Protein AF-A0A3A9K9C1-F1 (afdb_monomer)

InterPro domains:
  IPR004995 Bacillus/Clostridium Ger spore germination protein [PF03323] (7-121)

Mean predicted aligned error: 7.92 Å

Structure (mmCIF, N/CA/C/O backbone):
data_AF-A0A3A9K9C1-F1
#
_entry.id   AF-A0A3A9K9C1-F1
#
loop_
_atom_site.group_PDB
_atom_site.id
_atom_site.type_symbol
_atom_site.label_atom_id
_atom_site.label_alt_id
_atom_site.label_comp_id
_atom_site.label_asym_id
_atom_site.label_entity_id
_atom_site.label_seq_id
_atom_site.pdbx_PDB_ins_code
_atom_site.Cartn_x
_atom_site.Cartn_y
_atom_site.Cartn_z
_atom_site.occupancy
_atom_site.B_iso_or_equiv
_atom_site.auth_seq_id
_atom_site.auth_comp_id
_atom_site.auth_asym_id
_atom_site.auth_atom_id
_atom_site.pdbx_PDB_model_num
ATOM 1 N N . MET A 1 1 ? -13.013 6.124 -7.819 1.00 60.47 1 MET A N 1
ATOM 2 C CA . MET A 1 1 ? -11.581 5.760 -7.801 1.00 60.47 1 MET A CA 1
ATOM 3 C C . MET A 1 1 ? -10.846 6.996 -7.328 1.00 60.47 1 MET A C 1
ATOM 5 O O . MET A 1 1 ? -11.198 8.071 -7.799 1.00 60.47 1 MET A O 1
ATOM 9 N N . ASP A 1 2 ? -9.964 6.859 -6.344 1.00 76.75 2 ASP A N 1
ATOM 10 C CA . ASP A 1 2 ? -9.319 8.006 -5.701 1.00 76.75 2 ASP A CA 1
ATOM 11 C C . ASP A 1 2 ? -8.465 8.813 -6.702 1.00 76.75 2 ASP A C 1
ATOM 13 O O . ASP A 1 2 ? -7.825 8.218 -7.576 1.00 76.75 2 ASP A O 1
ATOM 17 N N . LYS A 1 3 ? -8.482 10.152 -6.618 1.00 84.00 3 LYS A N 1
ATOM 18 C CA . LYS A 1 3 ? -7.759 11.024 -7.562 1.00 84.00 3 LYS A CA 1
ATOM 19 C C . LYS A 1 3 ? -6.248 10.790 -7.483 1.00 84.00 3 LYS A C 1
ATOM 21 O O . LYS A 1 3 ? -5.601 10.728 -8.527 1.00 84.00 3 LYS A O 1
ATOM 26 N N . PHE A 1 4 ? -5.716 10.559 -6.285 1.00 85.75 4 PHE A N 1
ATOM 27 C CA . PHE A 1 4 ? -4.305 10.268 -6.057 1.00 85.75 4 PHE A CA 1
ATOM 28 C C . PHE A 1 4 ? -3.872 8.978 -6.765 1.00 85.75 4 PHE A C 1
ATOM 30 O O . PHE A 1 4 ? -2.868 8.945 -7.478 1.00 85.75 4 PHE A O 1
ATOM 37 N N . LEU A 1 5 ? -4.687 7.923 -6.669 1.00 85.44 5 LEU A N 1
ATOM 38 C CA . LEU A 1 5 ? -4.433 6.655 -7.362 1.00 85.44 5 LEU A CA 1
ATOM 39 C C . LEU A 1 5 ? -4.465 6.799 -8.889 1.00 85.44 5 LEU A C 1
ATOM 41 O O . LEU A 1 5 ? -3.690 6.135 -9.580 1.00 85.44 5 LEU A O 1
ATOM 45 N N . ILE A 1 6 ? -5.348 7.649 -9.424 1.00 87.50 6 ILE A N 1
ATOM 46 C CA . ILE A 1 6 ? -5.413 7.928 -10.867 1.00 87.50 6 ILE A CA 1
ATOM 47 C C . ILE A 1 6 ? -4.124 8.613 -11.332 1.00 87.50 6 ILE A C 1
ATOM 49 O O . ILE A 1 6 ? -3.568 8.214 -12.354 1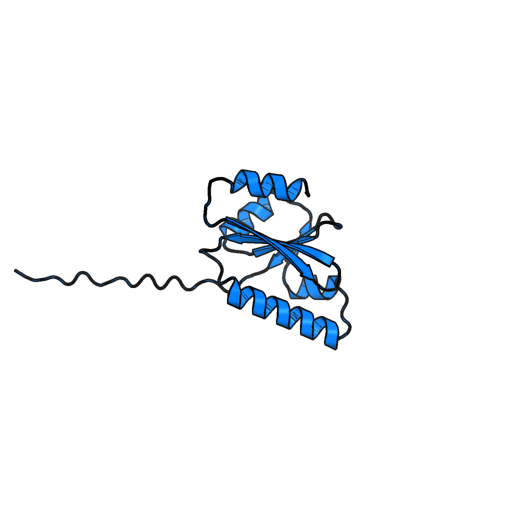.00 87.50 6 ILE A O 1
ATOM 53 N N . GLU A 1 7 ? -3.618 9.588 -10.575 1.00 88.88 7 GLU A N 1
ATOM 54 C CA . GLU A 1 7 ? -2.373 10.286 -10.914 1.00 88.88 7 GLU A CA 1
ATOM 55 C C . GLU A 1 7 ? -1.154 9.359 -10.845 1.00 88.88 7 GLU A C 1
ATOM 57 O O . GLU A 1 7 ? -0.334 9.363 -11.766 1.00 88.88 7 GLU A O 1
ATOM 62 N N . ILE A 1 8 ? -1.051 8.501 -9.820 1.00 88.38 8 ILE A N 1
ATOM 63 C CA . ILE A 1 8 ? 0.014 7.485 -9.755 1.00 88.38 8 ILE A CA 1
ATOM 64 C C . ILE A 1 8 ?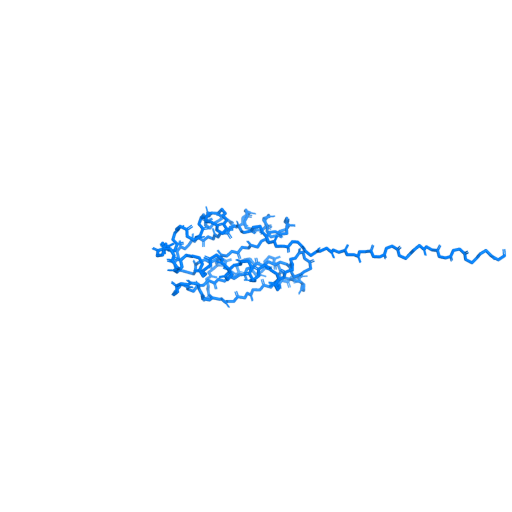 -0.073 6.549 -10.960 1.00 88.38 8 ILE A C 1
ATOM 66 O O . ILE A 1 8 ? 0.931 6.302 -11.631 1.00 88.38 8 ILE A O 1
ATOM 70 N N . LYS A 1 9 ? -1.272 6.057 -11.275 1.00 87.94 9 LYS A N 1
ATOM 71 C CA . LYS A 1 9 ? -1.480 5.174 -12.423 1.00 87.94 9 LYS A CA 1
ATOM 72 C C . LYS A 1 9 ? -1.050 5.828 -13.736 1.00 87.94 9 LYS A C 1
ATOM 74 O O . LYS A 1 9 ? -0.445 5.152 -14.561 1.00 87.94 9 LYS A O 1
ATOM 79 N N . ASP A 1 10 ? -1.343 7.112 -13.937 1.00 89.88 10 ASP A N 1
ATOM 80 C CA . ASP A 1 10 ? -0.946 7.825 -15.154 1.00 89.88 10 ASP A CA 1
ATOM 81 C C . ASP A 1 10 ? 0.581 7.989 -15.245 1.00 89.88 10 ASP A C 1
ATOM 83 O O . ASP A 1 10 ? 1.168 7.707 -16.291 1.00 89.88 10 ASP A O 1
ATOM 87 N N . LYS A 1 11 ? 1.252 8.301 -14.124 1.00 88.62 11 LYS A N 1
ATOM 88 C CA . LYS A 1 11 ? 2.726 8.366 -14.057 1.00 88.62 11 LYS A CA 1
ATOM 89 C C . LYS A 1 11 ? 3.401 7.044 -14.416 1.00 88.62 11 LYS A C 1
ATOM 91 O O . LYS A 1 11 ? 4.448 7.052 -15.060 1.00 88.62 11 LYS A O 1
ATOM 96 N N . PHE A 1 12 ? 2.812 5.919 -14.018 1.00 87.06 12 PHE A N 1
ATOM 97 C CA . PHE A 1 12 ? 3.360 4.587 -14.270 1.00 87.06 12 PHE A CA 1
ATOM 98 C C . PHE A 1 12 ? 2.703 3.854 -15.443 1.00 87.06 12 PHE A C 1
ATOM 100 O O . PHE A 1 12 ? 2.999 2.683 -15.658 1.00 87.06 12 PHE A O 1
ATOM 107 N N . ARG A 1 13 ? 1.878 4.527 -16.254 1.00 84.75 13 ARG A N 1
ATOM 108 C CA . ARG A 1 13 ? 1.110 3.908 -17.350 1.00 84.75 13 ARG A CA 1
ATOM 109 C C . ARG A 1 13 ? 1.967 3.142 -18.361 1.00 84.75 13 ARG A C 1
ATOM 111 O O . ARG A 1 13 ? 1.489 2.186 -18.958 1.00 84.75 13 ARG A O 1
ATOM 118 N N . ASN A 1 14 ? 3.217 3.564 -18.547 1.00 83.12 14 ASN A N 1
ATOM 119 C CA . ASN A 1 14 ? 4.172 2.935 -19.462 1.00 83.12 14 ASN A CA 1
ATOM 120 C C . ASN A 1 14 ? 5.056 1.859 -18.797 1.00 83.12 14 ASN A C 1
ATOM 122 O O . ASN A 1 14 ? 5.988 1.376 -19.432 1.00 83.12 14 ASN A O 1
ATOM 126 N N . ASN A 1 15 ? 4.815 1.508 -17.530 1.00 84.31 15 ASN A N 1
ATOM 127 C CA . ASN A 1 15 ? 5.538 0.445 -16.835 1.00 84.31 15 ASN A CA 1
ATOM 128 C C . ASN A 1 15 ? 4.647 -0.798 -16.719 1.00 84.31 15 ASN A C 1
ATOM 130 O O . ASN A 1 15 ? 3.779 -0.846 -15.853 1.00 84.31 15 ASN A O 1
ATOM 134 N N . ASP A 1 16 ? 4.898 -1.825 -17.533 1.00 82.00 16 ASP A N 1
ATOM 135 C CA . ASP A 1 16 ? 4.179 -3.113 -17.468 1.00 82.00 16 ASP A CA 1
ATOM 136 C C . ASP A 1 16 ? 4.308 -3.823 -16.109 1.00 82.00 16 ASP A C 1
ATOM 138 O O . ASP A 1 16 ? 3.438 -4.594 -15.710 1.00 82.00 16 ASP A O 1
ATOM 142 N N . ASP A 1 17 ? 5.380 -3.543 -15.367 1.00 85.50 17 ASP A N 1
ATOM 143 C CA . ASP A 1 17 ? 5.594 -4.101 -14.031 1.00 85.50 17 ASP A CA 1
ATOM 144 C C . ASP A 1 17 ? 4.822 -3.373 -12.925 1.00 85.50 17 ASP A C 1
ATOM 146 O O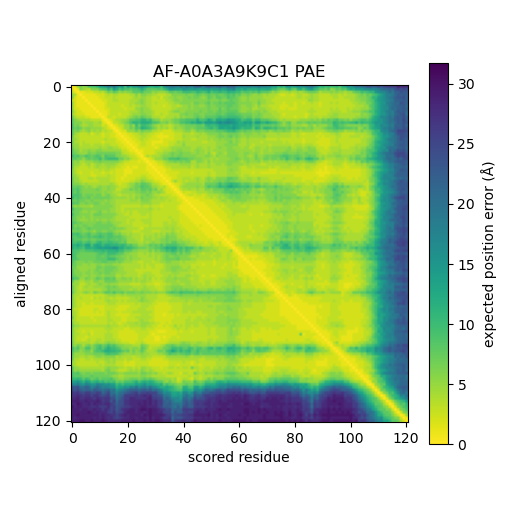 . ASP A 1 17 ? 4.785 -3.853 -11.787 1.00 85.50 17 ASP A O 1
ATOM 150 N N . PHE A 1 18 ? 4.234 -2.212 -13.214 1.00 89.56 18 PHE A N 1
ATOM 151 C CA . PHE A 1 18 ? 3.452 -1.469 -12.238 1.00 89.56 18 PHE A CA 1
ATOM 152 C C . PHE A 1 18 ? 2.140 -2.194 -11.943 1.00 89.56 18 PHE A C 1
ATOM 154 O O . PHE A 1 18 ? 1.396 -2.574 -12.848 1.00 89.56 18 PHE A O 1
ATOM 161 N N . PHE A 1 19 ? 1.826 -2.358 -10.660 1.00 89.00 19 PHE A N 1
ATOM 162 C CA . PHE A 1 19 ? 0.594 -3.002 -10.235 1.00 89.00 19 PHE A CA 1
ATOM 163 C C . PHE A 1 19 ? -0.157 -2.170 -9.199 1.00 89.00 19 PHE A C 1
ATOM 165 O O . PHE A 1 19 ? 0.422 -1.491 -8.351 1.00 89.00 19 PHE A O 1
ATOM 172 N N . LEU A 1 20 ? -1.480 -2.289 -9.278 1.00 90.25 20 LEU A N 1
ATOM 173 C CA . LEU A 1 20 ? -2.451 -1.768 -8.330 1.00 90.25 20 LEU A CA 1
ATOM 174 C C . LEU A 1 20 ? -3.295 -2.954 -7.878 1.00 90.25 20 LEU A C 1
ATOM 176 O O . LEU A 1 20 ? -3.906 -3.618 -8.716 1.00 90.25 20 LEU A O 1
ATOM 180 N N . GLN A 1 21 ? -3.326 -3.229 -6.580 1.00 88.81 21 GLN A N 1
ATOM 181 C CA . GLN A 1 21 ? -4.142 -4.305 -6.035 1.00 88.81 21 GLN A CA 1
ATOM 182 C C . GLN A 1 21 ? -4.955 -3.808 -4.849 1.00 88.81 21 GLN A C 1
ATOM 184 O O . GLN A 1 21 ? -4.405 -3.436 -3.818 1.00 88.81 21 GLN A O 1
ATOM 189 N N . ASP A 1 22 ? -6.274 -3.835 -4.998 1.00 89.19 22 ASP A N 1
ATOM 190 C CA . ASP A 1 22 ? -7.190 -3.555 -3.901 1.00 89.19 22 ASP A CA 1
ATOM 191 C C . ASP A 1 22 ? -7.174 -4.706 -2.886 1.00 89.19 22 ASP A C 1
ATOM 193 O O . ASP A 1 22 ? -7.205 -5.883 -3.252 1.00 89.19 22 ASP A O 1
ATOM 197 N N . GLU A 1 23 ? -7.114 -4.359 -1.605 1.00 86.06 23 GLU A N 1
ATOM 198 C CA . GLU A 1 23 ? -7.105 -5.300 -0.491 1.00 86.06 23 GLU A CA 1
ATOM 199 C C . GLU A 1 23 ? -7.892 -4.725 0.696 1.00 86.06 23 GLU A C 1
ATOM 201 O O . GLU A 1 23 ? -8.108 -3.518 0.792 1.00 86.06 23 GLU A O 1
ATOM 206 N N . GLN A 1 24 ? -8.348 -5.588 1.601 1.00 84.12 24 GLN A N 1
ATOM 207 C CA . GLN A 1 24 ? -9.069 -5.180 2.806 1.00 84.12 24 GLN A CA 1
ATOM 208 C C . GLN A 1 24 ? -8.251 -5.572 4.036 1.00 84.12 24 GLN A C 1
ATOM 210 O O . GLN A 1 24 ? -7.920 -6.743 4.223 1.00 84.12 24 GLN A O 1
ATOM 215 N N . ILE A 1 25 ? -7.921 -4.587 4.872 1.00 82.69 25 ILE A N 1
ATOM 216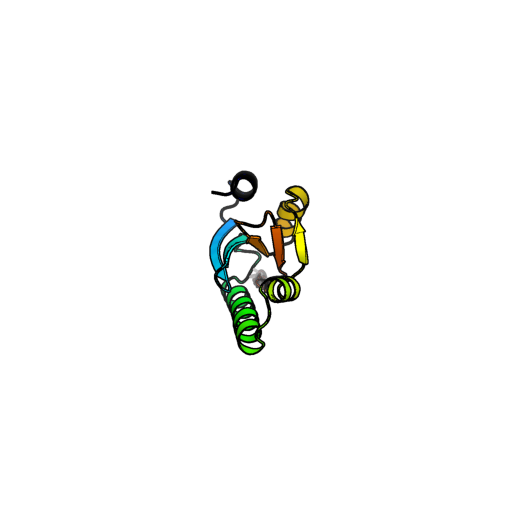 C CA . ILE A 1 25 ? -7.109 -4.752 6.081 1.00 82.69 25 ILE A CA 1
ATOM 217 C C . ILE A 1 25 ? -7.924 -4.280 7.282 1.00 82.69 25 ILE A C 1
ATOM 219 O O . ILE A 1 25 ? -8.230 -3.097 7.365 1.00 82.69 25 ILE A O 1
ATOM 223 N N . LEU A 1 26 ? -8.243 -5.179 8.226 1.00 77.38 26 LEU A N 1
ATOM 224 C CA . LEU A 1 26 ? -8.989 -4.841 9.457 1.00 77.38 26 LEU A CA 1
ATOM 225 C C . LEU A 1 26 ? -10.244 -3.986 9.174 1.00 77.38 26 LEU A C 1
ATOM 227 O O . LEU A 1 26 ? -10.479 -2.981 9.837 1.00 77.38 26 LEU A O 1
ATOM 231 N N . ASP A 1 27 ? -11.024 -4.380 8.164 1.00 79.81 27 ASP A N 1
ATOM 232 C CA . ASP A 1 27 ? -12.235 -3.676 7.704 1.00 79.81 27 ASP A CA 1
ATOM 233 C C . ASP A 1 27 ? -12.011 -2.363 6.927 1.00 79.81 27 ASP A C 1
ATOM 235 O O . ASP A 1 27 ? -12.958 -1.749 6.448 1.00 79.81 27 ASP A O 1
ATOM 239 N N . VAL A 1 28 ? -10.758 -1.962 6.703 1.00 83.88 28 VAL A N 1
ATOM 240 C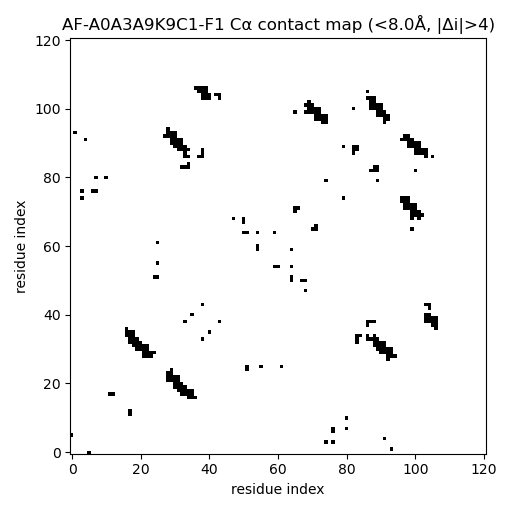 CA . VAL A 1 28 ? -10.410 -0.789 5.892 1.00 83.88 28 VAL A CA 1
ATOM 241 C C . VAL A 1 28 ? -10.046 -1.208 4.473 1.00 83.88 28 VAL A C 1
ATOM 243 O O . VAL A 1 28 ? -9.209 -2.088 4.259 1.00 83.88 28 VAL A O 1
ATOM 246 N N . SER A 1 29 ? -10.657 -0.548 3.490 1.00 87.69 29 SER A N 1
ATOM 247 C CA . SER A 1 29 ? -10.316 -0.724 2.078 1.00 87.69 29 SER A CA 1
ATOM 248 C C . SER A 1 29 ? -9.027 0.022 1.744 1.00 87.69 29 SER A C 1
ATOM 250 O O . SER A 1 29 ? -8.953 1.248 1.850 1.00 87.69 29 SER A O 1
ATOM 252 N N . VAL A 1 30 ? -8.016 -0.718 1.299 1.00 89.62 30 VAL A N 1
ATOM 253 C CA . VAL A 1 30 ? -6.715 -0.173 0.907 1.00 89.62 30 VAL A CA 1
ATOM 254 C C . VAL A 1 30 ? -6.349 -0.589 -0.513 1.00 89.62 30 VAL A C 1
ATOM 256 O O . VAL A 1 30 ? -6.849 -1.580 -1.041 1.00 89.62 30 VAL A O 1
ATOM 259 N N . THR A 1 31 ? -5.449 0.158 -1.141 1.00 91.12 31 THR A N 1
ATOM 260 C CA . THR A 1 31 ? -4.867 -0.203 -2.437 1.00 91.12 31 THR A CA 1
ATOM 261 C C . THR A 1 31 ? -3.359 -0.321 -2.293 1.00 91.12 31 THR A C 1
ATOM 263 O O . THR A 1 31 ? -2.681 0.636 -1.926 1.00 91.12 31 THR A O 1
ATOM 266 N N . LEU A 1 32 ? -2.833 -1.503 -2.595 1.00 90.50 32 LEU A N 1
ATOM 267 C CA . LEU A 1 32 ? -1.405 -1.767 -2.689 1.00 90.50 32 LEU A CA 1
ATOM 268 C C . LEU A 1 32 ? -0.890 -1.290 -4.046 1.00 90.50 32 LEU A C 1
ATOM 270 O O . LEU A 1 32 ? -1.462 -1.635 -5.083 1.00 90.50 32 LEU A O 1
ATOM 274 N N . VAL A 1 33 ? 0.196 -0.525 -4.036 1.00 91.50 33 VAL A N 1
ATOM 275 C CA . VAL A 1 33 ? 0.794 0.070 -5.233 1.00 91.50 33 VAL A CA 1
ATOM 276 C C . VAL A 1 33 ? 2.295 -0.185 -5.248 1.00 91.50 33 VAL A C 1
ATOM 278 O O . VAL A 1 33 ? 2.982 0.101 -4.267 1.00 91.50 33 VAL A O 1
ATOM 281 N N . GLY A 1 34 ? 2.827 -0.708 -6.352 1.00 90.44 34 GLY A N 1
ATOM 282 C CA . GLY A 1 34 ? 4.261 -0.977 -6.470 1.00 90.44 34 GLY A CA 1
ATOM 283 C C . GLY A 1 34 ? 4.686 -1.529 -7.827 1.00 90.44 34 GLY A C 1
ATOM 284 O O . GLY A 1 34 ? 3.918 -1.515 -8.788 1.00 90.44 34 GLY A O 1
ATOM 285 N N . ILE A 1 35 ? 5.927 -2.023 -7.892 1.00 88.19 35 ILE A N 1
ATOM 286 C CA . ILE A 1 35 ? 6.540 -2.60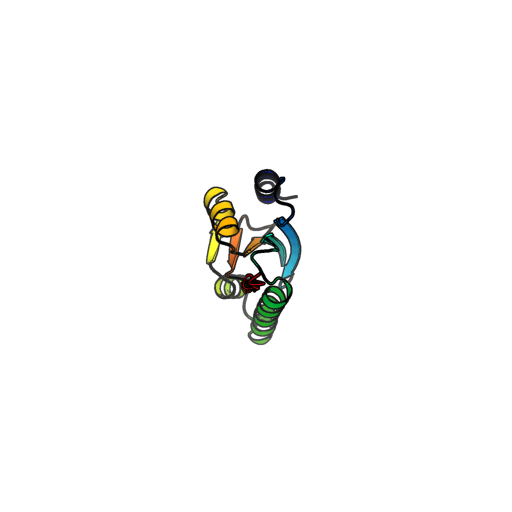5 -9.096 1.00 88.19 35 ILE A CA 1
ATOM 287 C C . ILE A 1 35 ? 6.844 -4.089 -8.859 1.00 88.19 35 ILE A C 1
ATOM 289 O O . ILE A 1 35 ? 7.608 -4.454 -7.964 1.00 88.19 35 ILE A O 1
ATOM 293 N N . ARG A 1 36 ? 6.249 -4.959 -9.679 1.00 84.00 36 ARG A N 1
ATOM 294 C CA . ARG A 1 36 ? 6.262 -6.423 -9.531 1.00 84.00 36 ARG A CA 1
ATOM 295 C C . ARG A 1 36 ? 7.654 -7.037 -9.700 1.00 84.00 36 ARG A C 1
ATOM 297 O O . ARG A 1 36 ? 7.936 -8.082 -9.117 1.00 84.00 36 ARG A O 1
ATOM 304 N N . THR A 1 37 ? 8.529 -6.415 -10.485 1.00 80.81 37 THR A N 1
ATOM 305 C CA . THR A 1 37 ? 9.920 -6.864 -10.659 1.00 80.81 37 THR A CA 1
ATOM 306 C C .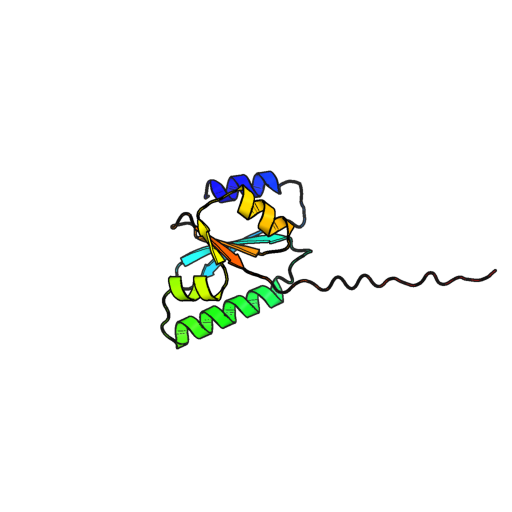 THR A 1 37 ? 10.820 -6.530 -9.476 1.00 80.81 37 THR A C 1
ATOM 308 O O . THR A 1 37 ? 11.770 -7.271 -9.230 1.00 80.81 37 THR A O 1
ATOM 311 N N . LEU A 1 38 ? 10.509 -5.475 -8.718 1.00 80.88 38 LEU A N 1
ATOM 312 C CA . LEU A 1 38 ? 11.290 -5.046 -7.552 1.00 80.88 38 LEU A CA 1
ATOM 313 C C . LEU A 1 38 ? 10.850 -5.748 -6.261 1.00 80.88 38 LEU A C 1
ATOM 315 O O . LEU A 1 38 ? 11.651 -5.944 -5.346 1.00 80.88 38 LEU A O 1
ATOM 319 N N . VAL A 1 39 ? 9.587 -6.171 -6.205 1.00 82.81 39 VAL A N 1
ATOM 320 C CA . VAL A 1 39 ? 8.946 -6.672 -4.989 1.00 82.81 39 VAL A CA 1
ATOM 321 C C . VAL A 1 39 ? 8.544 -8.135 -5.132 1.00 82.81 39 VAL A C 1
ATOM 323 O O . VAL A 1 39 ? 7.803 -8.509 -6.042 1.00 82.81 39 VAL A O 1
ATOM 326 N N . ASP A 1 40 ? 8.953 -8.974 -4.179 1.00 84.81 40 ASP A N 1
ATOM 327 C CA . ASP A 1 40 ? 8.347 -10.292 -4.006 1.00 84.81 40 ASP A CA 1
ATOM 328 C C . ASP A 1 40 ? 6.970 -10.119 -3.356 1.00 84.81 40 ASP A C 1
ATOM 330 O O . ASP A 1 40 ? 6.822 -10.057 -2.131 1.00 84.81 40 ASP A O 1
ATOM 334 N N . PHE A 1 41 ? 5.948 -9.994 -4.203 1.00 80.75 41 PHE A N 1
ATOM 335 C CA . PHE A 1 41 ? 4.577 -9.754 -3.765 1.00 80.75 41 PHE A CA 1
ATOM 336 C C . PHE A 1 41 ? 4.050 -10.873 -2.858 1.00 80.75 41 PHE A C 1
ATOM 338 O O . PHE A 1 41 ? 3.371 -10.599 -1.871 1.00 80.75 41 PHE A O 1
ATOM 345 N N . THR A 1 42 ? 4.405 -12.130 -3.136 1.00 84.19 42 THR A N 1
ATOM 346 C CA . THR A 1 42 ? 3.955 -13.286 -2.349 1.00 84.19 42 THR A CA 1
ATOM 347 C C . THR A 1 42 ? 4.509 -13.229 -0.930 1.00 84.19 42 THR A C 1
ATOM 349 O O . THR A 1 42 ? 3.759 -13.379 0.038 1.00 84.19 42 THR A O 1
ATOM 352 N N . GLN A 1 43 ? 5.815 -12.990 -0.784 1.00 86.00 43 GLN A N 1
ATOM 353 C CA . GLN A 1 43 ? 6.441 -12.889 0.535 1.00 86.00 43 GLN A CA 1
ATOM 354 C C . GLN A 1 43 ? 6.015 -11.621 1.277 1.00 86.00 43 GLN A C 1
ATOM 356 O O . GLN A 1 43 ? 5.721 -11.670 2.472 1.00 86.00 43 GLN A O 1
ATOM 361 N N . THR A 1 44 ? 5.907 -10.501 0.563 1.00 87.62 44 THR A N 1
ATOM 362 C CA . THR A 1 44 ? 5.449 -9.229 1.134 1.00 87.62 44 THR A CA 1
ATOM 363 C C . THR A 1 44 ? 4.023 -9.345 1.662 1.00 87.62 44 THR A C 1
ATOM 365 O O . THR A 1 44 ? 3.754 -8.955 2.796 1.00 87.62 44 THR A O 1
ATOM 368 N N . LYS A 1 45 ? 3.122 -9.976 0.904 1.00 86.44 45 LYS A N 1
ATOM 369 C CA . LYS A 1 45 ? 1.746 -10.212 1.339 1.00 86.44 45 LYS A CA 1
ATOM 370 C C . LYS A 1 45 ? 1.683 -11.094 2.586 1.00 86.44 45 LYS A C 1
ATOM 372 O O . LYS A 1 45 ? 0.960 -10.771 3.523 1.00 86.44 45 LYS A O 1
ATOM 377 N N . ARG A 1 46 ? 2.489 -12.161 2.666 1.00 87.38 46 ARG A N 1
ATOM 378 C CA . ARG A 1 46 ? 2.596 -12.983 3.891 1.00 87.38 46 ARG A CA 1
ATOM 379 C C . ARG A 1 46 ? 3.047 -12.164 5.100 1.00 87.38 46 ARG A C 1
ATOM 381 O O . ARG A 1 46 ? 2.471 -12.310 6.174 1.00 87.38 46 ARG A O 1
ATOM 388 N N . LYS A 1 47 ? 4.037 -11.285 4.923 1.00 87.75 47 LYS A N 1
ATOM 389 C CA . LYS A 1 47 ? 4.497 -10.368 5.974 1.00 87.75 47 LYS A CA 1
ATOM 390 C C . LYS A 1 47 ? 3.347 -9.470 6.446 1.00 87.75 47 LYS A C 1
ATOM 392 O O . LYS A 1 47 ? 3.091 -9.429 7.644 1.00 87.75 47 LYS A O 1
ATOM 397 N N . ILE A 1 48 ? 2.606 -8.846 5.527 1.00 87.88 48 ILE A N 1
ATOM 398 C CA . ILE A 1 48 ? 1.426 -8.021 5.847 1.00 87.88 48 ILE A CA 1
ATOM 399 C C . ILE A 1 48 ? 0.373 -8.836 6.617 1.00 87.88 48 ILE A C 1
ATOM 401 O O . ILE A 1 48 ? -0.074 -8.400 7.675 1.00 87.88 48 ILE A O 1
ATOM 405 N N . HIS A 1 49 ? 0.030 -10.045 6.162 1.00 87.94 49 HIS A N 1
ATOM 406 C CA . HIS A 1 49 ? -0.920 -10.914 6.868 1.00 87.94 49 HIS A CA 1
ATOM 407 C C . HIS A 1 49 ? -0.476 -11.258 8.294 1.00 87.94 49 HIS A C 1
ATOM 409 O O . HIS A 1 49 ? -1.315 -11.287 9.191 1.00 87.94 49 HIS A O 1
ATOM 415 N N . ASN A 1 50 ? 0.820 -11.477 8.527 1.00 88.62 50 ASN A N 1
ATOM 416 C CA . ASN A 1 50 ? 1.338 -11.725 9.873 1.00 88.62 50 ASN A CA 1
ATOM 417 C C . ASN A 1 50 ? 1.159 -10.502 10.783 1.00 88.62 50 ASN A C 1
ATOM 419 O O . ASN A 1 50 ? 0.745 -10.658 11.930 1.00 88.62 50 ASN A O 1
ATOM 423 N N . TYR A 1 51 ? 1.409 -9.288 10.277 1.00 87.31 51 TYR A N 1
ATOM 424 C CA . TYR A 1 51 ? 1.130 -8.061 11.031 1.00 87.31 51 TYR A CA 1
ATOM 425 C C . TYR A 1 51 ? -0.359 -7.925 11.359 1.00 87.31 51 TYR A C 1
ATOM 427 O O . TYR A 1 51 ? -0.704 -7.622 12.497 1.00 87.31 51 TYR A O 1
ATOM 435 N N . ILE A 1 52 ? -1.243 -8.221 10.402 1.00 87.31 52 ILE A N 1
ATOM 436 C CA . ILE A 1 52 ? -2.696 -8.194 10.615 1.00 87.31 52 ILE A CA 1
ATOM 437 C C . ILE A 1 52 ? -3.113 -9.212 11.682 1.00 87.31 52 ILE A C 1
ATOM 439 O O . ILE A 1 52 ? -3.835 -8.864 12.613 1.00 87.31 52 ILE A O 1
ATOM 443 N N . ALA A 1 53 ? -2.642 -10.458 11.587 1.00 88.00 53 ALA A N 1
ATOM 444 C CA . ALA A 1 53 ? -2.955 -11.509 12.555 1.00 88.00 53 ALA A CA 1
ATOM 445 C C . ALA A 1 53 ? -2.479 -11.147 13.973 1.00 88.00 53 ALA A C 1
ATOM 447 O O . ALA A 1 53 ? -3.208 -11.351 14.949 1.00 88.00 53 ALA A O 1
ATOM 448 N N . ASN A 1 54 ? -1.288 -10.552 14.083 1.00 88.00 54 ASN A N 1
ATOM 449 C CA . ASN A 1 54 ? -0.758 -10.045 15.346 1.00 88.00 54 ASN A CA 1
ATOM 450 C C . ASN A 1 54 ? -1.592 -8.874 15.880 1.00 88.00 54 ASN A C 1
ATOM 452 O O . ASN A 1 54 ? -1.930 -8.864 17.060 1.00 88.00 54 ASN A O 1
ATOM 456 N N . ALA A 1 55 ? -1.984 -7.927 15.025 1.00 87.00 55 ALA A N 1
ATOM 457 C CA . ALA A 1 55 ? -2.826 -6.802 15.418 1.00 87.00 55 ALA A CA 1
ATOM 458 C C . ALA A 1 55 ? -4.197 -7.262 15.938 1.00 87.00 55 ALA A C 1
ATOM 460 O O . ALA A 1 55 ? -4.627 -6.797 16.991 1.00 87.00 55 ALA A O 1
ATOM 461 N N . ILE A 1 56 ? -4.838 -8.231 15.272 1.00 86.06 56 ILE A N 1
ATOM 462 C CA . ILE A 1 56 ? -6.098 -8.838 15.734 1.00 86.06 56 ILE A CA 1
ATOM 463 C C . ILE A 1 56 ? -5.903 -9.492 17.108 1.00 86.06 56 ILE A C 1
ATOM 465 O O . ILE A 1 56 ? -6.675 -9.239 18.033 1.00 86.06 56 ILE A O 1
ATOM 469 N N . SER A 1 57 ? -4.849 -10.298 17.262 1.00 87.81 57 SER A N 1
ATOM 470 C CA . SER A 1 57 ? -4.567 -11.028 18.507 1.00 87.81 57 SER A CA 1
ATOM 471 C C . SER A 1 57 ? -4.261 -10.089 19.677 1.00 87.81 57 SER A C 1
ATOM 473 O O . SER A 1 57 ? -4.693 -10.325 20.803 1.00 87.81 57 SER A O 1
ATOM 475 N N . SER A 1 58 ? -3.552 -8.993 19.408 1.00 87.50 58 SER A N 1
ATOM 476 C CA . SER A 1 58 ? -3.203 -7.964 20.388 1.00 87.50 58 SER A CA 1
ATOM 477 C C . SER A 1 58 ? -4.267 -6.869 20.539 1.00 87.50 58 SER A C 1
ATOM 479 O O . SER A 1 58 ? -4.032 -5.921 21.283 1.00 87.50 58 SER A O 1
ATOM 481 N N . LYS A 1 59 ? -5.424 -6.981 19.862 1.00 85.94 59 LYS A N 1
ATOM 482 C CA . LYS A 1 59 ? -6.491 -5.959 19.822 1.00 85.94 59 LYS A CA 1
ATOM 483 C C . LYS A 1 59 ? -5.977 -4.553 19.474 1.00 85.94 59 LYS A C 1
ATOM 485 O O . LYS A 1 59 ? -6.485 -3.560 19.993 1.00 85.94 59 LYS A O 1
ATOM 490 N N . LYS A 1 60 ? -4.961 -4.475 18.614 1.00 86.06 60 LYS A N 1
ATOM 491 C CA . LYS A 1 60 ? -4.387 -3.207 18.162 1.00 86.06 60 LYS A CA 1
ATOM 492 C C . LYS A 1 60 ? -5.350 -2.481 17.242 1.00 86.06 60 LYS A C 1
ATOM 494 O O . LYS A 1 60 ? -6.126 -3.089 16.502 1.00 86.06 60 LYS A O 1
ATOM 499 N N . THR A 1 61 ? -5.257 -1.163 17.267 1.00 86.00 61 THR A N 1
ATOM 500 C CA . THR A 1 61 ? -5.991 -0.309 16.338 1.00 86.00 61 THR A CA 1
ATOM 501 C C . THR A 1 61 ? -5.369 -0.349 14.942 1.00 86.00 61 THR A C 1
ATOM 503 O O . THR A 1 61 ? -4.194 -0.678 14.767 1.00 86.00 61 THR A O 1
ATOM 506 N N . ILE A 1 62 ? -6.143 0.043 13.925 1.00 82.94 62 ILE A N 1
ATOM 507 C CA . ILE A 1 62 ? -5.623 0.180 12.558 1.00 82.94 62 ILE A CA 1
ATOM 508 C C . ILE A 1 62 ? -4.452 1.170 12.495 1.00 82.94 62 ILE A C 1
ATOM 510 O O . ILE A 1 62 ? -3.475 0.909 11.808 1.00 82.94 62 ILE A O 1
ATOM 514 N N . GLY A 1 63 ? -4.500 2.270 13.253 1.00 82.88 63 GLY A N 1
ATOM 515 C CA . GLY A 1 63 ? -3.416 3.254 13.288 1.00 82.88 63 GLY A CA 1
ATOM 516 C C . GLY A 1 63 ? -2.102 2.669 13.808 1.00 82.88 63 GLY A C 1
ATOM 517 O O . GLY A 1 63 ? -1.042 2.954 13.256 1.00 82.88 63 GLY A O 1
ATOM 518 N N . GLU A 1 64 ? -2.161 1.812 14.828 1.00 87.44 64 GLU A N 1
ATOM 519 C CA . GLU A 1 64 ? -0.983 1.091 15.324 1.00 87.44 64 GLU A CA 1
ATOM 520 C C . GLU A 1 64 ? -0.458 0.096 14.291 1.00 87.44 64 GLU A C 1
ATOM 522 O O . GLU A 1 64 ? 0.740 0.086 14.023 1.00 87.44 64 GLU A O 1
ATOM 527 N N . LEU A 1 65 ? -1.345 -0.676 13.649 1.00 87.56 65 LEU A N 1
ATOM 528 C CA . LEU A 1 65 ? -0.948 -1.590 12.576 1.00 87.56 65 LEU A CA 1
ATOM 529 C C . LEU A 1 65 ? -0.241 -0.843 11.436 1.00 87.56 65 LEU A C 1
ATOM 531 O O . LEU A 1 65 ? 0.791 -1.298 10.953 1.00 87.56 65 LEU A O 1
ATOM 535 N N . LEU A 1 66 ? -0.782 0.294 10.994 1.00 86.38 66 LEU A N 1
ATOM 536 C CA . LEU A 1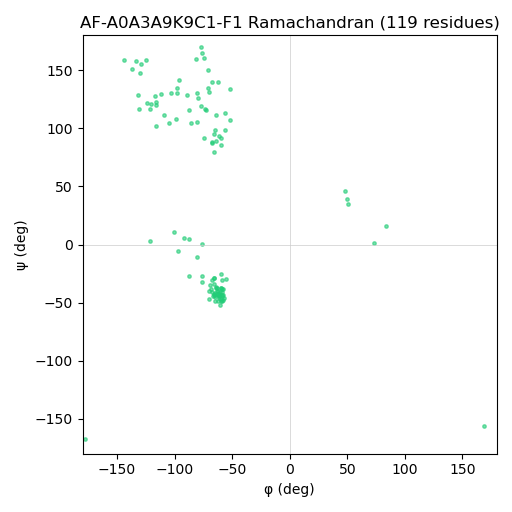 66 ? -0.208 1.078 9.899 1.00 86.38 66 LEU A CA 1
ATOM 537 C C . LEU A 1 66 ? 1.191 1.605 10.249 1.00 86.38 66 LEU A C 1
ATOM 539 O O . LEU A 1 66 ? 2.079 1.538 9.404 1.00 86.38 66 LEU A O 1
ATOM 543 N N . ASN A 1 67 ? 1.402 2.045 11.494 1.00 87.00 67 ASN A N 1
ATOM 544 C CA . ASN A 1 67 ? 2.725 2.443 11.986 1.00 87.00 67 ASN A CA 1
ATOM 545 C C . ASN A 1 67 ? 3.705 1.260 12.100 1.00 87.00 67 ASN A C 1
ATOM 547 O O . ASN A 1 67 ? 4.908 1.445 11.945 1.00 87.00 67 ASN A O 1
ATOM 551 N N . GLU A 1 68 ? 3.221 0.043 12.366 1.00 87.56 68 GLU A N 1
ATOM 552 C CA . GLU A 1 68 ? 4.067 -1.161 12.369 1.00 87.56 68 GLU A CA 1
ATOM 553 C C . GLU A 1 68 ? 4.409 -1.656 10.960 1.00 87.56 68 GLU A C 1
ATOM 555 O O . GLU A 1 68 ? 5.481 -2.226 10.743 1.00 87.56 68 GLU A O 1
ATOM 560 N N . LEU A 1 69 ? 3.500 -1.458 10.002 1.00 87.00 69 LEU A N 1
ATOM 561 C CA . LEU A 1 69 ? 3.702 -1.823 8.602 1.00 87.00 69 LEU A CA 1
ATOM 562 C C . LEU A 1 69 ? 4.748 -0.929 7.927 1.00 87.00 69 LEU A C 1
ATOM 564 O O . LEU A 1 69 ? 5.494 -1.411 7.069 1.00 87.00 69 LEU A O 1
ATOM 568 N N . GLY A 1 70 ? 4.812 0.348 8.301 1.00 89.44 70 GLY A N 1
ATOM 569 C CA . GLY A 1 70 ? 5.776 1.278 7.737 1.00 89.44 70 GLY A CA 1
ATOM 570 C C . GLY A 1 70 ? 5.513 2.734 8.098 1.00 89.44 70 GLY A C 1
ATOM 571 O O . GLY A 1 70 ? 4.893 3.053 9.109 1.00 89.44 70 GLY A O 1
ATOM 572 N N . GLU A 1 71 ? 6.013 3.633 7.256 1.00 91.81 71 GLU A N 1
ATOM 573 C CA . GLU A 1 71 ? 5.925 5.068 7.504 1.00 91.81 71 GLU A CA 1
ATOM 574 C C . GLU A 1 71 ? 4.615 5.634 6.944 1.00 91.81 71 GLU A C 1
ATOM 576 O O . GLU A 1 71 ? 4.390 5.613 5.734 1.00 91.81 71 GLU A O 1
ATOM 581 N N . VAL A 1 72 ? 3.743 6.144 7.818 1.00 91.44 72 VAL A N 1
ATOM 582 C CA . VAL A 1 72 ? 2.480 6.779 7.418 1.00 91.44 72 VAL A CA 1
ATOM 583 C C . VAL A 1 72 ? 2.749 8.211 6.948 1.00 91.44 72 VAL A C 1
ATOM 585 O O . VAL A 1 72 ? 3.339 9.010 7.676 1.00 91.44 72 VAL A O 1
ATOM 588 N N . LYS A 1 73 ? 2.292 8.548 5.742 1.00 91.06 73 LYS A N 1
ATOM 589 C CA . LYS A 1 73 ? 2.413 9.871 5.122 1.00 91.06 73 LYS A CA 1
ATOM 590 C C . LYS A 1 73 ? 1.058 10.359 4.612 1.00 91.06 73 LYS A C 1
ATOM 592 O O . LYS A 1 73 ? 0.157 9.572 4.320 1.00 91.06 73 LYS A O 1
ATOM 597 N N . GLU A 1 74 ? 0.931 11.674 4.510 1.00 90.25 74 GLU A N 1
ATOM 598 C CA . GLU A 1 74 ? -0.158 12.325 3.777 1.00 90.25 74 GLU A CA 1
ATOM 599 C C . GLU A 1 74 ? 0.097 12.244 2.266 1.00 90.25 74 GLU A C 1
ATOM 601 O O . GLU A 1 74 ? 1.215 11.944 1.845 1.00 90.25 74 GLU A O 1
ATOM 606 N N . GLU A 1 75 ? -0.929 12.502 1.453 1.00 86.69 75 GLU A N 1
ATOM 607 C CA . GLU A 1 75 ? -0.866 12.472 -0.016 1.00 86.69 75 GLU A CA 1
ATOM 608 C C . GLU A 1 75 ? 0.154 13.463 -0.612 1.00 86.69 75 GLU A C 1
ATOM 610 O O . GLU A 1 75 ? -0.173 14.571 -1.027 1.00 86.69 75 GLU A O 1
ATOM 615 N N . ASP A 1 76 ? 1.409 13.028 -0.709 1.00 90.69 76 ASP A N 1
ATOM 616 C CA . ASP A 1 76 ? 2.468 13.652 -1.498 1.00 90.69 76 ASP A CA 1
ATOM 617 C C . ASP A 1 76 ? 2.808 12.783 -2.716 1.00 90.69 76 ASP A C 1
ATOM 619 O O . ASP A 1 76 ? 3.369 11.688 -2.605 1.00 90.69 76 ASP A O 1
ATOM 623 N N . MET A 1 77 ? 2.471 13.294 -3.899 1.00 90.44 77 MET A N 1
ATOM 624 C CA . MET A 1 77 ? 2.673 12.603 -5.170 1.00 90.44 77 MET A CA 1
ATOM 625 C C . MET A 1 77 ? 4.158 12.397 -5.510 1.00 90.44 77 MET A C 1
ATOM 627 O O . MET A 1 77 ? 4.532 11.388 -6.111 1.00 90.44 77 MET A O 1
ATOM 631 N N . THR A 1 78 ? 5.018 13.342 -5.129 1.00 91.19 78 THR A N 1
ATOM 632 C CA . THR A 1 78 ? 6.457 13.289 -5.412 1.00 91.19 78 THR A CA 1
ATOM 633 C C . THR A 1 78 ? 7.115 12.198 -4.578 1.00 91.19 78 THR A C 1
ATOM 635 O O . THR A 1 78 ? 7.852 11.367 -5.114 1.00 91.19 78 THR A O 1
ATOM 638 N N . GLU A 1 79 ? 6.806 12.158 -3.282 1.00 92.88 79 GLU A N 1
ATOM 639 C CA . GLU A 1 79 ? 7.336 11.157 -2.358 1.00 92.88 79 GLU A CA 1
ATOM 640 C C . GLU A 1 79 ? 6.790 9.759 -2.672 1.00 92.88 79 GLU A C 1
ATOM 642 O O . GLU A 1 79 ? 7.549 8.786 -2.659 1.00 92.88 79 GLU A O 1
ATOM 647 N N . ALA A 1 80 ? 5.514 9.652 -3.054 1.00 91.75 80 ALA A N 1
ATOM 648 C CA . ALA A 1 80 ? 4.908 8.396 -3.485 1.00 91.75 80 ALA A CA 1
ATOM 649 C C . ALA A 1 80 ? 5.607 7.812 -4.724 1.00 91.75 80 ALA A C 1
ATOM 651 O O . ALA A 1 80 ? 6.054 6.662 -4.706 1.00 91.75 80 ALA A O 1
ATOM 652 N N . VAL A 1 81 ? 5.772 8.608 -5.787 1.00 91.44 81 VAL A N 1
ATOM 653 C CA . VAL A 1 81 ? 6.476 8.177 -7.009 1.00 91.44 81 VAL A CA 1
ATOM 654 C C . VAL A 1 81 ? 7.930 7.817 -6.703 1.00 91.44 81 VAL A C 1
ATOM 656 O O . VAL A 1 81 ? 8.402 6.763 -7.128 1.00 91.44 81 VAL A O 1
ATOM 659 N N . SER A 1 82 ? 8.629 8.657 -5.936 1.00 92.38 82 SER A N 1
ATOM 660 C CA . SER A 1 82 ? 10.015 8.422 -5.510 1.00 92.38 82 SER A CA 1
ATOM 661 C C . SER A 1 82 ? 10.155 7.111 -4.731 1.00 92.38 82 SER A C 1
ATOM 663 O O . SER A 1 82 ? 11.063 6.323 -4.992 1.00 92.38 82 SER A O 1
ATOM 665 N N . SER A 1 83 ? 9.223 6.828 -3.820 1.00 92.75 83 SER A N 1
ATOM 666 C CA . SER A 1 83 ? 9.197 5.598 -3.028 1.00 92.75 83 SER A CA 1
ATOM 667 C C . SER A 1 83 ? 8.972 4.357 -3.888 1.00 92.75 83 SER A C 1
ATOM 669 O O . SER A 1 83 ? 9.721 3.388 -3.757 1.00 92.75 83 SER A O 1
ATOM 671 N N . ILE A 1 84 ? 8.015 4.397 -4.820 1.00 90.56 84 ILE A N 1
ATOM 672 C CA . ILE A 1 84 ? 7.782 3.297 -5.771 1.00 90.56 84 ILE A CA 1
ATOM 673 C C . ILE A 1 84 ? 9.044 3.034 -6.606 1.00 90.56 84 ILE A C 1
ATOM 675 O O . ILE A 1 84 ? 9.460 1.887 -6.760 1.00 90.56 84 ILE A O 1
ATOM 679 N N . MET A 1 85 ? 9.696 4.090 -7.104 1.00 87.62 85 MET A N 1
ATOM 680 C CA . MET A 1 85 ? 10.924 3.978 -7.905 1.00 87.62 85 MET A CA 1
ATOM 681 C C . MET A 1 85 ? 12.111 3.420 -7.117 1.00 87.62 85 MET A C 1
ATOM 683 O O . MET A 1 85 ? 12.965 2.747 -7.687 1.00 87.62 85 MET A O 1
ATOM 687 N N . LYS A 1 86 ? 12.145 3.640 -5.799 1.00 89.50 86 LYS A N 1
ATOM 688 C CA . LYS A 1 86 ? 13.118 3.022 -4.885 1.00 89.50 86 LYS A CA 1
ATOM 689 C C . LYS A 1 86 ? 12.805 1.551 -4.573 1.00 89.50 86 LYS A C 1
ATOM 691 O O . LYS A 1 86 ? 13.546 0.930 -3.819 1.00 89.50 86 LYS A O 1
ATOM 696 N N . GLY A 1 87 ? 11.732 0.991 -5.135 1.00 87.62 87 GLY A N 1
ATOM 697 C CA . GLY A 1 87 ? 11.309 -0.390 -4.901 1.00 87.62 87 GLY A CA 1
ATOM 698 C C . GLY A 1 87 ? 10.477 -0.585 -3.637 1.00 87.62 87 GLY A C 1
ATOM 699 O O . GLY A 1 87 ? 10.324 -1.719 -3.190 1.00 87.62 87 GLY A O 1
ATOM 700 N N . LYS A 1 88 ? 9.934 0.493 -3.059 1.00 92.06 88 LYS A N 1
ATOM 701 C CA . LYS A 1 88 ? 9.024 0.408 -1.912 1.00 92.06 88 LYS A CA 1
ATOM 702 C C . LYS A 1 88 ? 7.601 0.073 -2.362 1.00 92.06 88 LYS A C 1
ATOM 704 O O . LYS A 1 88 ? 7.234 0.297 -3.516 1.00 92.06 88 LYS A O 1
ATOM 709 N N . LEU A 1 89 ? 6.792 -0.444 -1.438 1.00 92.12 89 LEU A N 1
ATOM 710 C CA . LEU A 1 89 ? 5.366 -0.685 -1.653 1.00 92.12 89 LEU A CA 1
ATOM 711 C C . LEU A 1 89 ? 4.561 0.406 -0.947 1.00 92.12 89 LEU A C 1
ATOM 713 O O . LEU A 1 89 ? 4.776 0.660 0.235 1.00 92.12 89 LEU A O 1
ATOM 717 N N . LEU A 1 90 ? 3.612 1.025 -1.643 1.00 93.06 90 LEU A N 1
ATOM 718 C CA . LEU A 1 90 ? 2.669 1.949 -1.021 1.00 93.06 90 LEU A CA 1
ATOM 719 C C . LEU A 1 90 ? 1.371 1.227 -0.668 1.00 93.06 90 LEU A C 1
ATOM 721 O O . LEU A 1 90 ? 0.869 0.417 -1.447 1.00 93.06 90 LEU A O 1
ATOM 725 N N . ILE A 1 91 ? 0.803 1.569 0.482 1.00 91.81 91 ILE A N 1
ATOM 726 C CA . ILE A 1 91 ? -0.531 1.148 0.912 1.00 91.81 91 ILE A CA 1
ATOM 727 C C . ILE A 1 91 ? -1.387 2.405 1.017 1.00 91.81 91 ILE A C 1
ATOM 729 O O . ILE A 1 91 ? -1.250 3.157 1.975 1.00 91.81 91 ILE A O 1
ATOM 733 N N . VAL A 1 92 ? -2.242 2.658 0.031 1.00 91.00 92 VAL A N 1
ATOM 734 C CA . VAL A 1 92 ? -3.111 3.844 -0.006 1.00 91.00 92 VAL A CA 1
ATOM 735 C C . VAL A 1 92 ? -4.427 3.537 0.699 1.00 91.00 92 VAL A C 1
ATOM 737 O O . VAL A 1 92 ? -5.075 2.537 0.390 1.00 91.00 92 VAL A O 1
ATOM 740 N N . ILE A 1 93 ? -4.830 4.393 1.634 1.00 88.81 93 ILE A N 1
ATOM 741 C CA . ILE A 1 93 ? -6.059 4.243 2.418 1.00 88.81 93 ILE A CA 1
ATOM 742 C C . ILE A 1 93 ? -7.131 5.137 1.790 1.00 88.81 93 ILE A C 1
ATOM 744 O O . ILE A 1 93 ? -7.062 6.359 1.922 1.00 88.81 93 ILE A O 1
ATOM 748 N N . LYS A 1 94 ? -8.120 4.530 1.119 1.00 79.38 94 LYS A N 1
ATOM 749 C CA . LYS A 1 94 ? -9.086 5.244 0.258 1.00 79.38 94 LYS A CA 1
ATOM 750 C C . LYS A 1 94 ? -9.896 6.325 0.985 1.00 79.38 94 LYS A C 1
ATOM 752 O O . LYS A 1 94 ? -10.255 7.316 0.368 1.00 79.38 94 LYS A O 1
ATOM 757 N N . ASP A 1 95 ? -10.167 6.148 2.275 1.00 78.56 95 ASP A N 1
ATOM 758 C CA . ASP A 1 95 ? -11.028 7.055 3.047 1.00 78.56 95 ASP A CA 1
ATOM 759 C C . ASP A 1 95 ? -10.263 8.114 3.859 1.00 78.56 95 ASP A C 1
ATOM 761 O O . ASP A 1 95 ? -10.883 8.966 4.492 1.00 78.56 95 ASP A O 1
ATOM 765 N N . GLN A 1 96 ? -8.925 8.061 3.904 1.00 79.25 96 GLN A N 1
ATOM 766 C CA . GLN A 1 96 ? -8.144 8.854 4.867 1.00 79.25 96 GLN A CA 1
ATOM 767 C C . GLN A 1 96 ? -7.131 9.821 4.251 1.00 79.25 96 GLN A C 1
ATOM 769 O O . GLN A 1 96 ? -6.418 10.461 5.023 1.00 79.25 96 GLN A O 1
ATOM 774 N N . HIS A 1 97 ? -7.045 9.939 2.919 1.00 83.31 97 HIS A N 1
ATOM 775 C CA . HIS A 1 97 ? -6.050 10.792 2.242 1.00 83.31 97 HIS A CA 1
ATOM 776 C C . HIS A 1 97 ? -4.619 10.560 2.760 1.00 83.31 97 HIS A C 1
ATOM 778 O O . HIS A 1 97 ? -3.829 11.480 2.986 1.00 83.31 97 HIS A O 1
ATOM 784 N N . LYS A 1 98 ? -4.306 9.291 3.030 1.00 89.25 98 LYS A N 1
ATOM 785 C CA . LYS A 1 98 ? -3.042 8.846 3.614 1.00 89.25 98 LYS A CA 1
ATOM 786 C C . LYS A 1 98 ? -2.560 7.608 2.897 1.00 89.25 98 LYS A C 1
ATOM 788 O O . LYS A 1 98 ? -3.351 6.779 2.439 1.00 89.25 98 LYS A O 1
ATOM 793 N N . TYR A 1 99 ? -1.249 7.447 2.882 1.00 91.75 99 TYR A N 1
ATOM 794 C CA . TYR A 1 99 ? -0.622 6.214 2.453 1.00 91.75 99 TYR A CA 1
ATOM 795 C C . TYR A 1 99 ? 0.466 5.786 3.429 1.00 91.75 99 TYR A C 1
ATOM 797 O O . TYR A 1 99 ? 1.002 6.582 4.195 1.00 91.75 99 TYR A O 1
ATOM 805 N N . VAL A 1 100 ? 0.788 4.500 3.403 1.00 92.56 100 VAL A N 1
ATOM 806 C CA . VAL A 1 100 ? 1.896 3.930 4.167 1.00 92.56 100 VAL A CA 1
ATOM 807 C C . VAL A 1 100 ? 2.977 3.491 3.205 1.00 92.56 100 VAL A C 1
ATOM 809 O O . VAL A 1 100 ? 2.704 2.767 2.248 1.00 92.56 100 VAL A O 1
ATOM 812 N N . ILE A 1 101 ? 4.204 3.919 3.471 1.00 93.56 101 ILE A N 1
ATOM 813 C CA . ILE A 1 101 ? 5.398 3.436 2.791 1.00 93.56 101 ILE A CA 1
ATOM 814 C C . ILE A 1 101 ? 5.861 2.183 3.525 1.00 93.56 101 ILE A C 1
ATOM 816 O O . ILE A 1 101 ? 6.429 2.261 4.615 1.00 93.56 101 ILE A O 1
ATOM 820 N N . LEU A 1 102 ? 5.620 1.025 2.921 1.00 92.06 102 LEU A N 1
ATOM 821 C CA . LEU A 1 102 ? 6.072 -0.265 3.418 1.00 92.06 102 LEU A CA 1
ATOM 822 C C . LEU A 1 102 ? 7.356 -0.674 2.693 1.00 92.06 102 LEU A C 1
ATOM 824 O O . LEU A 1 102 ? 7.436 -0.604 1.468 1.00 92.06 102 LEU A O 1
ATOM 828 N N . GLU A 1 103 ? 8.341 -1.152 3.455 1.00 89.56 103 GLU A N 1
ATOM 829 C CA . GLU A 1 103 ? 9.530 -1.826 2.922 1.00 89.56 103 GLU A CA 1
ATOM 830 C C . GLU A 1 103 ? 9.176 -3.290 2.593 1.00 89.56 103 GLU A C 1
ATOM 832 O O . GLU A 1 103 ? 8.992 -4.114 3.513 1.00 89.56 103 GLU A O 1
ATOM 837 N N . PRO A 1 104 ? 9.022 -3.628 1.298 1.00 86.88 104 PRO A N 1
ATOM 838 C CA . PRO A 1 104 ? 8.613 -4.954 0.885 1.00 86.88 104 PRO A CA 1
ATOM 839 C C . PRO A 1 104 ? 9.778 -5.937 0.971 1.00 86.88 104 PRO A C 1
ATOM 841 O O . PRO A 1 104 ? 10.935 -5.565 1.152 1.00 86.88 104 PRO A O 1
ATOM 844 N N . VAL A 1 105 ? 9.476 -7.224 0.812 1.00 84.62 105 VAL A N 1
ATOM 845 C CA . VAL A 1 105 ? 10.528 -8.222 0.607 1.00 84.62 105 VAL A CA 1
ATOM 846 C C . VAL A 1 105 ? 11.073 -8.022 -0.812 1.00 84.62 105 VAL A C 1
ATOM 848 O O . VAL A 1 105 ? 10.310 -8.194 -1.770 1.00 84.62 105 VAL A O 1
ATOM 851 N N . PRO A 1 106 ? 12.352 -7.632 -0.983 1.00 80.94 106 PRO A N 1
ATOM 852 C CA . PRO A 1 106 ? 12.906 -7.398 -2.305 1.00 80.94 106 PRO A CA 1
ATOM 853 C C . PRO A 1 106 ? 12.987 -8.720 -3.059 1.00 80.94 106 PRO A C 1
ATOM 855 O O . PRO A 1 106 ? 13.370 -9.755 -2.505 1.00 80.94 106 PRO A O 1
ATOM 858 N N . LYS A 1 107 ? 12.655 -8.694 -4.348 1.00 77.19 107 LYS A N 1
ATOM 859 C CA . LYS A 1 107 ? 12.882 -9.859 -5.197 1.00 77.19 107 LYS A CA 1
ATOM 860 C C . LYS A 1 107 ? 14.383 -9.960 -5.461 1.00 77.19 107 LYS A C 1
ATOM 862 O O . LYS A 1 107 ? 14.963 -9.073 -6.083 1.00 77.19 107 LYS A O 1
ATOM 867 N N . LEU A 1 108 ? 15.026 -11.036 -5.002 1.00 67.44 108 LEU A N 1
ATOM 868 C CA . LEU A 1 108 ? 16.402 -11.330 -5.398 1.00 67.44 108 LEU A CA 1
ATOM 869 C C . LEU A 1 108 ? 16.399 -11.616 -6.902 1.00 67.44 108 LEU A C 1
ATOM 871 O O . LEU A 1 108 ? 16.059 -12.717 -7.338 1.00 67.44 108 LEU A O 1
ATOM 875 N N . LEU A 1 109 ? 16.760 -10.615 -7.704 1.00 59.72 109 LEU A N 1
ATOM 876 C CA . LEU A 1 109 ? 17.135 -10.818 -9.095 1.00 59.72 109 LEU A CA 1
ATOM 877 C C . LEU A 1 109 ? 18.405 -11.667 -9.076 1.00 59.72 109 LEU A C 1
ATOM 879 O O . LEU A 1 109 ? 19.517 -11.143 -9.054 1.00 59.72 109 LEU A O 1
ATOM 883 N N . SER A 1 110 ? 18.247 -12.992 -9.078 1.00 52.06 110 SER A N 1
ATOM 884 C CA . SER A 1 110 ? 19.308 -13.887 -9.525 1.00 52.06 110 SER A CA 1
ATOM 885 C C . SER 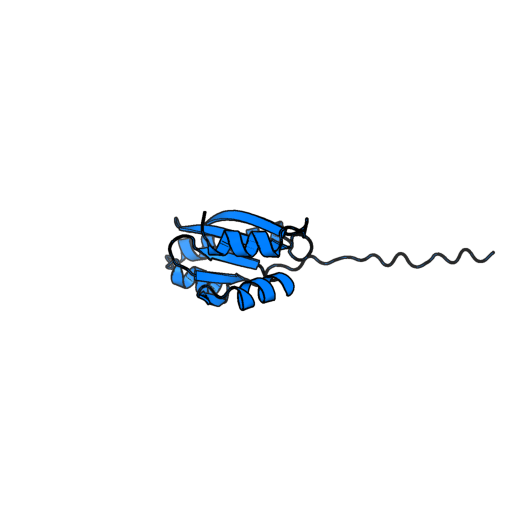A 1 110 ? 19.499 -13.612 -11.007 1.00 52.06 110 SER A C 1
ATOM 887 O O . SER A 1 110 ? 18.978 -14.313 -11.869 1.00 52.06 110 SER A O 1
ATOM 889 N N . ARG A 1 111 ? 20.225 -12.538 -11.317 1.00 49.06 111 ARG A N 1
ATOM 890 C CA . ARG A 1 111 ? 20.910 -12.420 -12.589 1.00 49.06 111 ARG A CA 1
ATOM 891 C C . ARG A 1 111 ? 21.979 -13.499 -12.508 1.00 49.06 111 ARG A C 1
ATOM 893 O O . ARG A 1 111 ? 23.066 -13.260 -11.989 1.00 49.06 111 ARG A O 1
ATOM 900 N N . ALA A 1 112 ? 21.618 -14.718 -12.905 1.00 47.59 112 ALA A N 1
ATOM 901 C CA . ALA A 1 112 ? 22.603 -15.707 -13.275 1.00 47.59 112 ALA A CA 1
ATOM 902 C C . ALA A 1 112 ? 23.412 -15.025 -14.374 1.00 47.59 112 ALA A C 1
ATOM 904 O O . ALA A 1 112 ? 22.954 -14.872 -15.503 1.00 47.59 112 ALA A O 1
ATOM 905 N N . ILE A 1 113 ? 24.566 -14.480 -14.003 1.00 51.28 113 ILE A N 1
ATOM 906 C CA . ILE A 1 113 ? 25.599 -14.200 -14.976 1.00 51.28 113 ILE A CA 1
ATOM 907 C C . ILE A 1 113 ? 26.025 -15.596 -15.399 1.00 51.28 113 ILE A C 1
ATOM 909 O O . ILE A 1 113 ? 26.861 -16.223 -14.749 1.00 51.28 113 ILE A O 1
ATOM 913 N N . GLU A 1 114 ? 25.347 -16.132 -16.414 1.00 49.84 114 GLU A N 1
ATOM 914 C CA . GLU A 1 114 ? 25.909 -17.203 -17.213 1.00 49.84 114 GLU A CA 1
ATOM 915 C C . GLU A 1 114 ? 27.271 -16.672 -17.643 1.00 49.84 114 GLU A C 1
ATOM 917 O O . GLU A 1 114 ? 27.383 -15.684 -18.374 1.00 49.84 114 GLU A O 1
ATOM 922 N N . LYS A 1 115 ? 28.322 -17.232 -17.036 1.00 52.81 115 LYS A N 1
ATOM 923 C CA . LYS A 1 115 ? 29.689 -16.957 -17.454 1.00 52.81 115 LYS A CA 1
ATOM 924 C C . LYS A 1 115 ? 29.715 -17.216 -18.959 1.00 52.81 115 LYS A C 1
ATOM 926 O O . LYS A 1 115 ? 29.182 -18.251 -19.363 1.00 52.81 115 LYS A O 1
ATOM 931 N N . PRO A 1 116 ? 30.307 -16.341 -19.787 1.00 54.16 116 PRO A N 1
ATOM 932 C CA . PRO A 1 116 ? 30.578 -16.731 -21.155 1.00 54.16 116 PRO A CA 1
ATOM 933 C C . PRO A 1 116 ? 31.422 -18.005 -21.077 1.00 54.16 116 PRO A C 1
ATOM 935 O O . PRO A 1 116 ? 32.532 -17.996 -20.538 1.00 54.16 116 PRO A O 1
ATOM 938 N N . THR A 1 117 ? 30.860 -19.125 -21.524 1.00 49.72 117 THR A N 1
ATOM 939 C CA . THR A 1 117 ? 31.653 -20.302 -21.844 1.00 49.72 117 THR A CA 1
ATOM 940 C C . THR A 1 117 ? 32.485 -19.862 -23.034 1.00 49.72 117 THR A C 1
ATOM 942 O O . THR A 1 117 ? 31.997 -19.837 -24.159 1.00 49.72 117 THR A O 1
ATOM 945 N N . ASN A 1 118 ? 33.714 -19.411 -22.775 1.00 50.19 118 ASN A N 1
ATOM 946 C CA . ASN A 1 118 ? 34.732 -19.353 -23.808 1.00 50.19 118 ASN A CA 1
ATOM 947 C C . ASN A 1 118 ? 34.906 -20.794 -24.298 1.00 50.19 118 ASN A C 1
ATOM 949 O O . ASN A 1 118 ? 35.680 -21.564 -23.731 1.00 50.19 118 ASN A O 1
ATOM 953 N N . GLU A 1 119 ? 34.162 -21.167 -25.333 1.00 54.62 119 GLU A N 1
ATOM 954 C CA . GLU A 1 119 ? 34.642 -22.144 -26.293 1.00 54.62 119 GLU A CA 1
ATOM 955 C C . GLU A 1 119 ? 35.890 -21.519 -26.917 1.00 54.62 119 GLU A C 1
ATOM 957 O O . GLU A 1 119 ? 35.822 -20.674 -27.807 1.00 54.62 119 GLU A O 1
ATOM 962 N N . ASN A 1 120 ? 37.045 -21.851 -26.342 1.00 53.88 120 ASN A N 1
ATOM 963 C CA . ASN A 1 120 ? 38.314 -21.639 -27.011 1.00 53.88 120 ASN A CA 1
ATOM 964 C C . ASN A 1 120 ? 38.301 -22.535 -28.255 1.00 53.88 120 ASN A C 1
ATOM 966 O O . ASN A 1 120 ? 38.299 -23.761 -28.127 1.00 53.88 120 ASN A O 1
ATOM 970 N N . VAL A 1 121 ? 38.247 -21.895 -29.423 1.00 59.06 121 VAL A N 1
ATOM 971 C CA . VAL A 1 121 ? 38.605 -22.471 -30.726 1.00 59.06 121 VAL A CA 1
ATOM 972 C C . VAL A 1 121 ? 40.105 -22.716 -30.827 1.00 59.06 121 VAL A C 1
ATOM 974 O O . VAL A 1 121 ? 40.875 -21.945 -30.207 1.00 59.06 121 VAL A O 1
#

Solvent-accessible surface area (backbone atoms only — not comparable to full-atom values): 6982 Å² total; per-residue (Å²): 131,60,68,68,61,52,53,53,47,61,76,40,65,89,39,90,48,52,46,77,44,80,47,75,55,97,92,40,60,30,35,39,35,33,39,57,77,42,29,31,60,70,60,29,49,52,53,53,51,51,53,51,54,49,27,62,76,67,69,52,51,71,70,56,46,45,56,73,59,26,54,73,41,65,82,46,70,67,61,50,53,52,38,35,75,72,44,25,31,37,40,36,34,77,90,66,66,30,31,25,48,24,80,50,41,66,41,81,79,78,72,74,74,74,69,81,78,77,76,79,125

Radius of gyration: 17.36 Å; Cα contacts (8 Å, |Δi|>4): 167; chains: 1; bounding box: 51×36×51 Å

Secondary structure (DSSP, 8-state):
--HHHHHHHHHTTT-TTEEEEEEEETTEEEEEEEETTTB-HHHHHHHHHHHHHHHHHTT--HHHHHHHHSEEEE--HHHHHHHHHTTPEEEEETTTTEEEEE---B---------------

Organism: NCBI:txid885475

pLDDT: mean 83.08, std 11.61, range [47.59, 93.56]

Nearest PDB structures (foldseek):
  4q3o-assembly4_H  TM=6.092E-01  e=3.590E+00  unidentified
  6qin-assembly1_B  TM=6.045E-01  e=3.821E+00  permafrost metagenome
  6qin-assembly1_A  TM=5.925E-01  e=5.224E+00  permafrost metagenome
  6qla-assembly1_B  TM=6.088E-01  e=5.920E+00  permafrost metagenome
  6zl7-assembly1_A  TM=6.040E-01  e=7.141E+00  uncultured bacterium

Foldseek 3Di:
DAPLVVVLCVVCVVPPQWDWDWDAAPNFIKIKTAGNQFAPPVQQVVVLVVLRVVCVVVVHDPVVSLVVQAAKDARDSVVVNVLRVVSWMWIGGRPPNMIGTGRHDTDPPPPVPPPPPPPPD

Sequence (121 aa):
MDKFLIEIKDKFRNNDDFFLQDEQILDVSVTLVGIRTLVDFTQTKRKIHNYIANAISSKKTIGELLNELGEVKEEDMTEAVSSIMKGKLLIVIKDQHKYVILEPVPKLLSRAIEKPTNENV